Protein AF-A0A3M2W3Z5-F1 (afdb_monomer)

Structure (mmCIF, N/CA/C/O backbone):
data_AF-A0A3M2W3Z5-F1
#
_entry.id   AF-A0A3M2W3Z5-F1
#
loop_
_atom_site.group_PDB
_atom_site.id
_atom_site.type_symbol
_atom_site.label_atom_id
_atom_site.label_alt_id
_atom_site.label_comp_id
_atom_site.label_asym_id
_atom_site.label_entity_id
_atom_site.label_seq_id
_atom_site.pdbx_PDB_ins_code
_atom_site.Cartn_x
_atom_site.Cartn_y
_atom_site.Cartn_z
_atom_site.occupancy
_atom_site.B_iso_or_equiv
_atom_site.auth_seq_id
_atom_site.auth_comp_id
_atom_site.auth_asym_id
_atom_site.auth_atom_id
_atom_site.pdbx_PDB_model_num
ATOM 1 N N . ALA A 1 1 ? 4.543 0.717 4.032 1.00 87.44 1 ALA A N 1
ATOM 2 C CA . ALA A 1 1 ? 3.569 1.795 4.320 1.00 87.44 1 ALA A CA 1
ATOM 3 C C . ALA A 1 1 ? 2.129 1.330 4.101 1.00 87.44 1 ALA A C 1
ATOM 5 O O . ALA A 1 1 ? 1.379 1.360 5.063 1.00 87.44 1 ALA A O 1
ATOM 6 N N . GLY A 1 2 ? 1.755 0.845 2.905 1.00 92.44 2 GLY A N 1
ATOM 7 C CA . GLY A 1 2 ? 0.395 0.342 2.635 1.00 92.44 2 GLY A CA 1
ATOM 8 C C . GLY A 1 2 ? -0.084 -0.729 3.628 1.00 92.44 2 GLY A C 1
ATOM 9 O O . GLY A 1 2 ? -1.099 -0.521 4.281 1.00 92.44 2 GLY A O 1
ATOM 10 N N . ALA A 1 3 ? 0.702 -1.795 3.832 1.00 93.62 3 ALA A N 1
ATOM 11 C CA . ALA A 1 3 ? 0.342 -2.886 4.751 1.00 93.62 3 ALA A CA 1
ATOM 12 C C . ALA A 1 3 ? 0.155 -2.413 6.201 1.00 93.62 3 ALA A C 1
ATOM 14 O O . ALA A 1 3 ? -0.797 -2.802 6.873 1.00 93.62 3 ALA A O 1
ATOM 15 N N . LEU A 1 4 ? 1.018 -1.501 6.661 1.00 95.44 4 LEU A N 1
ATOM 16 C CA . LEU A 1 4 ? 0.901 -0.878 7.984 1.00 95.44 4 LEU A CA 1
ATOM 17 C C . LEU A 1 4 ? -0.395 -0.070 8.112 1.00 95.44 4 LEU A C 1
ATOM 19 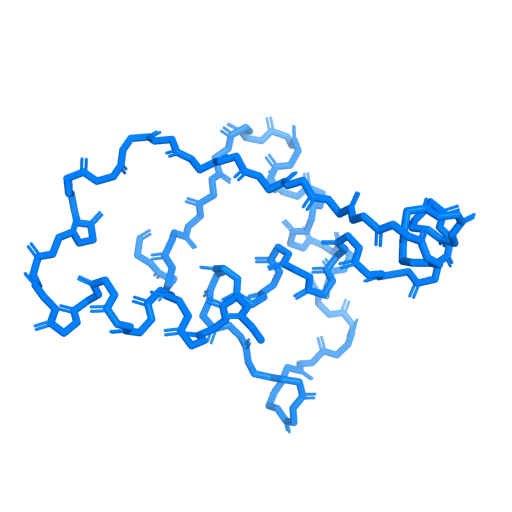O O . LEU A 1 4 ? -1.091 -0.189 9.113 1.00 95.44 4 LEU A O 1
ATOM 23 N N . PHE A 1 5 ? -0.735 0.723 7.092 1.00 95.62 5 PHE A N 1
ATOM 24 C CA . PHE A 1 5 ? -1.943 1.546 7.089 1.00 95.62 5 PHE A CA 1
ATOM 25 C C . PHE A 1 5 ? -3.216 0.699 7.192 1.00 95.62 5 PHE A C 1
ATOM 27 O O . PHE A 1 5 ? -4.080 0.985 8.018 1.00 95.62 5 PHE A O 1
ATOM 34 N N . VAL A 1 6 ? -3.324 -0.364 6.393 1.00 95.69 6 VAL A N 1
ATOM 35 C CA . VAL A 1 6 ? -4.522 -1.219 6.404 1.00 95.69 6 VAL A CA 1
ATOM 36 C C . VAL A 1 6 ? -4.598 -2.107 7.643 1.00 95.69 6 VAL A C 1
ATOM 38 O O . VAL A 1 6 ? -5.689 -2.335 8.159 1.00 95.69 6 VAL A O 1
ATOM 41 N N . THR A 1 7 ? -3.449 -2.523 8.187 1.00 95.38 7 THR A N 1
ATOM 42 C CA . THR A 1 7 ? -3.378 -3.197 9.493 1.00 95.38 7 THR A CA 1
ATOM 43 C C . THR A 1 7 ? -3.923 -2.294 10.596 1.00 95.38 7 THR A C 1
ATOM 45 O O . THR A 1 7 ? -4.739 -2.731 11.402 1.00 95.38 7 THR A O 1
ATOM 48 N N . GLU A 1 8 ? -3.541 -1.017 10.605 1.00 96.00 8 GLU A N 1
ATOM 49 C CA . GLU A 1 8 ? -4.038 -0.063 11.596 1.00 96.00 8 GLU A CA 1
ATOM 50 C C . GLU A 1 8 ? -5.542 0.208 11.435 1.00 96.00 8 GLU A C 1
ATOM 52 O O . GLU A 1 8 ? -6.280 0.225 12.419 1.00 96.00 8 GLU A O 1
ATOM 57 N N . LEU A 1 9 ? -6.040 0.334 10.199 1.00 95.06 9 LEU A N 1
ATOM 58 C CA . LEU A 1 9 ? -7.482 0.447 9.943 1.00 95.06 9 LEU A CA 1
ATOM 59 C C . LEU A 1 9 ? -8.267 -0.769 10.444 1.00 95.06 9 LEU A C 1
ATOM 61 O O . LEU A 1 9 ? -9.358 -0.602 11.000 1.00 95.06 9 LEU A O 1
ATOM 65 N N . ARG A 1 10 ? -7.722 -1.977 10.255 1.00 94.75 10 ARG A N 1
ATOM 66 C CA . ARG A 1 10 ? -8.303 -3.218 10.777 1.00 94.75 10 ARG A CA 1
ATOM 67 C C . ARG A 1 10 ? -8.314 -3.209 12.306 1.00 94.75 10 ARG A C 1
ATOM 69 O O . ARG A 1 10 ? -9.364 -3.445 12.890 1.00 94.75 10 ARG A O 1
ATOM 76 N N . ASN A 1 11 ? -7.205 -2.839 12.949 1.00 95.81 11 ASN A N 1
ATOM 77 C CA . ASN A 1 11 ? -7.110 -2.739 14.412 1.00 95.81 11 ASN A CA 1
ATOM 78 C C . ASN A 1 11 ? -8.107 -1.730 15.007 1.00 95.81 11 ASN A C 1
ATOM 80 O O . ASN A 1 11 ? -8.610 -1.926 16.111 1.00 95.81 11 ASN A O 1
ATOM 84 N N . GLN A 1 12 ? -8.427 -0.669 14.265 1.00 96.19 12 GLN A N 1
ATOM 85 C CA . GLN A 1 12 ? -9.431 0.325 14.649 1.00 96.19 12 GLN A CA 1
ATOM 86 C C . GLN A 1 12 ? -10.877 -0.097 14.322 1.00 96.19 12 GLN A C 1
ATOM 88 O O . GLN A 1 12 ? -11.793 0.684 14.567 1.00 96.19 12 GLN A O 1
ATOM 93 N N . ASN A 1 13 ? -11.109 -1.292 13.759 1.00 94.81 13 ASN A N 1
ATOM 94 C CA . ASN A 1 13 ? -12.407 -1.751 13.239 1.00 94.81 13 ASN A CA 1
ATOM 95 C C . ASN A 1 13 ? -13.028 -0.803 12.196 1.00 94.81 13 ASN A C 1
ATOM 97 O O . ASN A 1 13 ? -14.247 -0.693 12.078 1.00 94.81 13 ASN A O 1
ATOM 101 N N . ARG A 1 14 ? -12.192 -0.093 11.431 1.00 95.31 14 ARG A N 1
ATOM 102 C CA . ARG A 1 14 ? -12.639 0.878 10.419 1.00 95.31 14 ARG A CA 1
ATOM 103 C C . ARG A 1 14 ? -12.562 0.347 8.996 1.00 95.31 14 ARG A C 1
ATOM 105 O O . ARG A 1 14 ? -13.109 0.988 8.105 1.00 95.31 14 ARG A O 1
ATOM 112 N N . LEU A 1 15 ? -11.928 -0.804 8.784 1.00 93.62 15 LEU A N 1
ATOM 113 C CA . LEU A 1 15 ? -11.682 -1.385 7.463 1.00 93.62 15 LEU A CA 1
ATOM 114 C C . LEU A 1 15 ? -12.953 -1.466 6.598 1.00 93.62 15 LEU A C 1
ATOM 116 O O . LEU A 1 15 ? -12.988 -0.881 5.523 1.00 93.62 15 LEU A O 1
ATOM 120 N N . HIS A 1 16 ? -14.028 -2.070 7.112 1.00 92.75 16 HIS A N 1
ATOM 121 C CA . HIS A 1 16 ? -15.292 -2.238 6.376 1.00 92.75 16 HIS A CA 1
ATOM 122 C C . HIS A 1 16 ? -16.067 -0.936 6.124 1.00 92.75 16 HIS A C 1
ATOM 124 O O . HIS A 1 16 ? -17.021 -0.934 5.356 1.00 92.75 16 HIS A O 1
ATOM 130 N N . SER A 1 17 ? -15.683 0.169 6.771 1.00 94.31 17 SER A N 1
ATOM 131 C CA . SER A 1 17 ? -16.275 1.491 6.510 1.00 94.31 17 SER A CA 1
ATOM 132 C C . SER A 1 17 ? -15.553 2.262 5.400 1.00 94.31 17 SER A C 1
ATOM 134 O O . SER A 1 17 ? -15.971 3.360 5.039 1.00 94.31 17 SER A O 1
ATOM 136 N N . VAL A 1 18 ? -14.442 1.728 4.879 1.00 95.00 18 VAL A N 1
ATOM 137 C CA . VAL A 1 18 ? -13.659 2.375 3.825 1.00 95.00 18 VAL A CA 1
ATOM 138 C C . VAL A 1 18 ? -14.241 2.029 2.460 1.00 95.00 18 VAL A C 1
ATOM 140 O O . VAL A 1 18 ? -14.095 0.915 1.976 1.00 95.00 18 VAL A O 1
ATOM 143 N N . GLU A 1 19 ? -14.837 3.022 1.806 1.00 93.94 19 GLU A N 1
ATOM 144 C CA . GLU A 1 19 ? -15.365 2.879 0.441 1.00 93.94 19 GLU A CA 1
ATOM 145 C C . GLU A 1 19 ? -14.351 3.286 -0.638 1.00 93.94 19 GLU A C 1
ATOM 147 O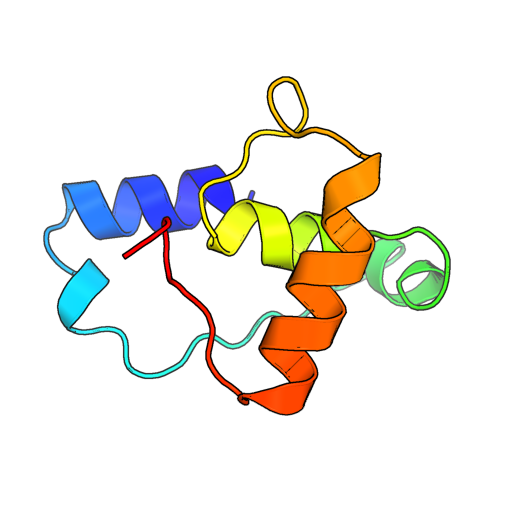 O . G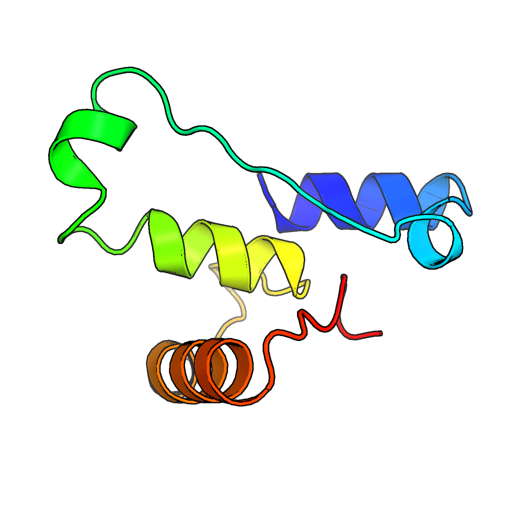LU A 1 19 ? -14.438 2.861 -1.789 1.00 93.94 19 GLU A O 1
ATOM 152 N N . ARG A 1 20 ? -13.380 4.140 -0.289 1.00 93.88 20 ARG A N 1
ATOM 153 C CA . ARG A 1 20 ? -12.382 4.659 -1.229 1.00 93.88 20 ARG A CA 1
ATOM 154 C C . ARG A 1 20 ? -11.072 4.987 -0.530 1.00 93.88 20 ARG A C 1
ATOM 156 O O . ARG A 1 20 ? -11.057 5.617 0.525 1.00 93.88 20 ARG A O 1
ATOM 163 N N . ILE A 1 21 ? -9.969 4.644 -1.189 1.00 92.25 21 ILE A N 1
ATOM 164 C CA . ILE A 1 21 ? -8.618 5.060 -0.808 1.00 92.25 21 ILE A CA 1
ATOM 165 C C . ILE A 1 21 ? -8.019 5.883 -1.939 1.00 92.25 21 ILE A C 1
ATOM 167 O O . ILE A 1 21 ? -8.093 5.514 -3.108 1.00 92.25 21 ILE A O 1
ATOM 171 N N . GLU A 1 22 ? -7.401 7.000 -1.579 1.00 93.50 22 GLU A N 1
ATOM 172 C CA . GLU A 1 22 ? -6.605 7.806 -2.492 1.00 93.50 22 GLU A CA 1
ATOM 173 C C . GLU A 1 22 ? -5.168 7.853 -1.984 1.00 93.50 22 GLU A C 1
ATOM 175 O O . GLU A 1 22 ? -4.916 8.251 -0.846 1.00 93.50 22 GLU A O 1
ATOM 180 N N . VAL A 1 23 ? -4.220 7.455 -2.833 1.00 90.94 23 VAL A N 1
ATOM 181 C CA . VAL A 1 23 ? -2.793 7.558 -2.527 1.00 90.94 23 VAL A CA 1
ATOM 182 C C . VAL A 1 23 ? -2.164 8.616 -3.412 1.00 90.94 23 VAL A C 1
ATOM 184 O O . VAL A 1 23 ? -2.267 8.566 -4.636 1.00 90.94 23 VAL A O 1
ATOM 187 N N . ARG A 1 24 ? -1.463 9.559 -2.784 1.00 89.38 24 ARG A N 1
ATOM 188 C CA . ARG A 1 24 ? -0.652 10.567 -3.465 1.00 89.38 24 ARG A CA 1
ATOM 189 C C . ARG A 1 24 ? 0.807 10.349 -3.097 1.00 89.38 24 ARG A C 1
ATOM 191 O O . ARG A 1 24 ? 1.173 10.426 -1.927 1.00 89.38 24 ARG A O 1
ATOM 198 N N . LEU A 1 25 ? 1.631 10.056 -4.098 1.00 85.69 25 LEU A N 1
ATOM 199 C CA . LEU A 1 25 ? 3.078 9.952 -3.935 1.00 85.69 25 LEU A CA 1
ATOM 200 C C . LEU A 1 25 ? 3.687 11.340 -4.146 1.00 85.69 25 LEU A C 1
ATOM 202 O O . LEU A 1 25 ? 3.303 12.033 -5.091 1.00 85.69 25 LEU A O 1
ATOM 206 N N . TYR A 1 26 ? 4.641 11.730 -3.300 1.00 84.88 26 TYR A N 1
ATOM 207 C CA . TYR A 1 26 ? 5.309 13.038 -3.341 1.00 84.88 26 TYR A CA 1
ATOM 208 C C . TYR A 1 26 ? 6.835 12.902 -3.492 1.00 84.88 26 TYR A C 1
ATOM 210 O O . TYR A 1 26 ? 7.426 11.889 -3.112 1.00 84.88 26 TYR A O 1
ATOM 218 N N . GLY A 1 27 ? 7.479 13.951 -4.014 1.00 83.56 27 GLY A N 1
ATOM 219 C CA . GLY A 1 27 ? 8.938 14.066 -4.101 1.00 83.56 27 GLY A CA 1
ATOM 220 C C . GLY A 1 27 ? 9.579 13.142 -5.142 1.00 83.56 27 GLY A C 1
ATOM 221 O O . GLY A 1 27 ? 9.042 12.935 -6.232 1.00 83.56 27 GLY A O 1
ATOM 222 N N . SER A 1 28 ? 10.745 12.581 -4.804 1.00 75.81 28 SER A N 1
ATOM 223 C CA . SER A 1 28 ? 11.488 11.658 -5.678 1.00 75.81 28 SER A CA 1
ATOM 224 C C . SER A 1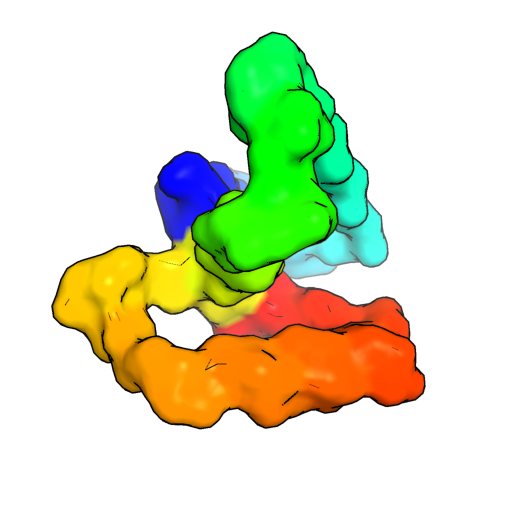 28 ? 10.692 10.399 -6.032 1.00 75.81 28 SER A C 1
ATOM 226 O O . SER A 1 28 ? 10.913 9.819 -7.090 1.00 75.81 28 SER A O 1
ATOM 228 N N . LEU A 1 29 ? 9.727 10.019 -5.190 1.00 70.00 29 LEU A N 1
ATOM 229 C CA . LEU A 1 29 ? 8.853 8.867 -5.392 1.00 70.00 29 LEU A CA 1
ATOM 230 C C . LEU A 1 29 ? 7.803 9.109 -6.491 1.00 70.00 29 LEU A C 1
ATOM 232 O O . LEU A 1 29 ? 7.422 8.182 -7.200 1.00 70.00 29 LEU A O 1
ATOM 236 N N . SER A 1 30 ? 7.356 10.357 -6.670 1.00 66.88 30 SER A N 1
ATOM 237 C CA . SER A 1 30 ? 6.486 10.746 -7.791 1.00 66.88 30 SER A CA 1
ATOM 238 C C . SER A 1 30 ? 7.262 10.788 -9.101 1.00 66.88 30 SER A C 1
ATOM 240 O O . SER A 1 30 ? 6.734 10.407 -10.142 1.00 66.88 30 SER A O 1
ATOM 242 N N . ALA A 1 31 ? 8.518 11.242 -9.046 1.00 61.22 31 ALA A N 1
ATOM 243 C CA . ALA A 1 31 ? 9.368 11.418 -10.220 1.00 61.22 31 ALA A CA 1
ATOM 244 C C . ALA A 1 31 ? 9.738 10.087 -10.898 1.00 61.22 31 ALA A C 1
ATOM 246 O O . ALA A 1 31 ? 9.973 10.056 -12.102 1.00 61.22 31 ALA A O 1
ATOM 247 N N . THR A 1 32 ? 9.763 8.985 -10.143 1.00 61.94 32 THR A N 1
ATOM 248 C CA . THR A 1 32 ? 10.129 7.643 -10.632 1.00 61.94 32 THR A CA 1
ATOM 249 C C . THR A 1 32 ? 8.958 6.654 -10.660 1.00 61.94 32 THR A C 1
ATOM 251 O O . THR A 1 32 ? 9.125 5.511 -11.102 1.00 61.94 32 THR A O 1
ATOM 254 N N . GLY A 1 33 ? 7.773 7.085 -10.207 1.00 53.06 33 GLY A N 1
ATOM 255 C CA . GLY A 1 33 ? 6.633 6.224 -9.884 1.00 53.06 33 GLY A CA 1
ATOM 256 C C . GLY A 1 33 ? 6.063 5.432 -11.063 1.00 53.06 33 GLY A C 1
ATOM 257 O O . GLY A 1 33 ? 5.705 4.271 -10.887 1.00 53.06 33 GLY A O 1
ATOM 258 N N . ILE A 1 34 ? 6.057 5.998 -12.276 1.00 59.69 34 ILE A N 1
ATOM 259 C CA . ILE A 1 34 ? 5.656 5.294 -13.508 1.00 59.69 34 ILE A CA 1
ATOM 260 C C . ILE A 1 34 ? 6.901 4.605 -14.091 1.00 59.69 34 ILE A C 1
ATOM 262 O O . ILE A 1 34 ? 7.477 5.056 -15.076 1.00 59.69 34 ILE A O 1
ATOM 266 N N . GLY A 1 35 ? 7.393 3.555 -13.431 1.00 56.25 35 GLY A N 1
ATOM 267 C CA . GLY A 1 35 ? 8.529 2.772 -13.945 1.00 56.25 35 GLY A CA 1
ATOM 268 C C . GLY A 1 35 ? 9.324 1.991 -12.903 1.00 56.25 35 GLY A C 1
ATOM 269 O O . GLY A 1 35 ? 9.860 0.938 -13.231 1.00 56.25 35 GLY A O 1
ATOM 270 N N . HIS A 1 36 ? 9.350 2.442 -11.644 1.00 72.88 36 HIS A N 1
ATOM 271 C CA . HIS A 1 36 ? 10.100 1.773 -10.564 1.00 72.88 36 HIS A CA 1
ATOM 272 C C . HIS A 1 36 ? 9.228 0.904 -9.641 1.00 72.88 36 HIS A C 1
ATOM 274 O O . HIS A 1 36 ? 9.693 0.4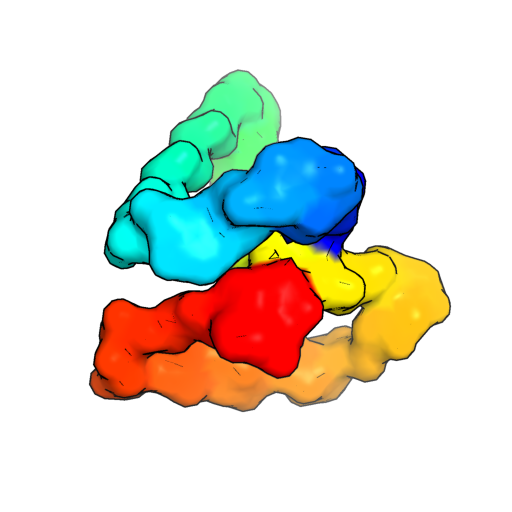27 -8.610 1.00 72.88 36 HIS A O 1
ATOM 280 N N . GLY A 1 37 ? 7.954 0.696 -9.991 1.00 78.00 37 GLY A N 1
ATOM 281 C CA . GLY A 1 37 ? 7.054 -0.214 -9.276 1.00 78.00 37 GLY A CA 1
ATOM 282 C C . GLY A 1 37 ? 6.573 0.282 -7.911 1.00 78.00 37 GLY A C 1
ATOM 283 O O . GLY A 1 37 ? 5.950 -0.486 -7.182 1.00 78.00 37 GLY A O 1
ATOM 284 N N . SER A 1 38 ? 6.831 1.543 -7.543 1.00 84.94 38 SER A N 1
ATOM 285 C CA . SER A 1 38 ? 6.354 2.129 -6.281 1.00 84.94 38 SER A CA 1
ATOM 286 C C . SER A 1 38 ? 4.827 2.213 -6.214 1.00 84.94 38 SER A C 1
ATOM 288 O O . SER A 1 38 ? 4.247 2.069 -5.139 1.00 84.94 38 SER A O 1
ATOM 290 N N . ASP A 1 39 ? 4.171 2.395 -7.357 1.00 85.94 39 ASP A N 1
ATOM 291 C CA . ASP A 1 39 ? 2.721 2.312 -7.510 1.00 85.94 39 ASP A CA 1
ATOM 292 C C . ASP A 1 39 ? 2.209 0.900 -7.182 1.00 85.94 39 ASP A C 1
ATOM 294 O O . ASP A 1 39 ? 1.363 0.730 -6.303 1.00 85.94 39 ASP A O 1
ATOM 298 N N . ARG A 1 40 ? 2.795 -0.126 -7.809 1.00 89.50 40 ARG A N 1
ATOM 299 C CA . ARG A 1 40 ? 2.443 -1.532 -7.596 1.00 89.50 40 ARG A CA 1
ATOM 300 C C . ARG A 1 40 ? 2.705 -1.953 -6.156 1.00 89.50 40 ARG A C 1
ATOM 302 O O . ARG A 1 40 ? 1.827 -2.530 -5.530 1.00 89.50 40 ARG A O 1
ATOM 309 N N . ALA A 1 41 ? 3.867 -1.607 -5.604 1.00 90.25 41 ALA A N 1
ATOM 310 C CA . ALA A 1 41 ? 4.225 -1.901 -4.218 1.00 90.25 41 ALA A CA 1
ATOM 311 C C . ALA A 1 41 ? 3.250 -1.258 -3.220 1.00 90.25 41 ALA A C 1
ATOM 313 O O . ALA A 1 41 ? 2.890 -1.865 -2.213 1.00 90.25 41 ALA A O 1
ATOM 314 N N . THR A 1 42 ? 2.790 -0.039 -3.511 1.00 91.75 42 THR A N 1
ATOM 315 C CA . THR A 1 42 ? 1.772 0.638 -2.702 1.00 91.75 42 THR A CA 1
ATOM 316 C C . THR A 1 42 ? 0.457 -0.131 -2.726 1.00 91.75 42 THR A C 1
ATOM 318 O O . THR A 1 42 ? -0.091 -0.418 -1.664 1.00 91.75 42 THR A O 1
ATOM 321 N N . VAL A 1 43 ? -0.031 -0.487 -3.917 1.00 92.81 43 VAL A N 1
ATOM 322 C CA . VAL A 1 43 ? -1.291 -1.221 -4.088 1.00 92.81 43 VAL A CA 1
ATOM 323 C C . VAL A 1 43 ? -1.223 -2.598 -3.430 1.00 92.81 43 VAL A C 1
ATOM 325 O O . VAL A 1 43 ? -2.109 -2.929 -2.653 1.00 92.81 43 VAL A O 1
ATOM 328 N N . MET A 1 44 ? -0.146 -3.358 -3.648 1.00 94.56 44 MET A N 1
ATOM 329 C CA . MET A 1 44 ? 0.064 -4.650 -2.985 1.00 94.56 44 MET A CA 1
ATOM 330 C C . MET A 1 44 ? 0.052 -4.503 -1.461 1.00 94.56 44 MET A C 1
ATOM 332 O O . MET A 1 44 ? -0.641 -5.246 -0.774 1.00 94.56 44 MET A O 1
ATOM 336 N N . GLY A 1 45 ? 0.726 -3.477 -0.932 1.00 94.94 45 GLY A N 1
ATOM 337 C CA . GLY A 1 45 ? 0.674 -3.173 0.494 1.00 94.94 45 GLY A CA 1
ATOM 338 C C . GLY A 1 45 ? -0.746 -2.891 0.994 1.00 94.94 45 GLY A C 1
ATOM 339 O O . GLY A 1 45 ? -1.116 -3.364 2.061 1.00 94.94 45 GLY A O 1
ATOM 340 N N . LEU A 1 46 ? -1.560 -2.144 0.244 1.00 95.44 46 LEU A N 1
ATOM 341 C CA . LEU A 1 46 ? -2.966 -1.921 0.605 1.00 95.44 46 LEU A CA 1
ATOM 342 C C . LEU A 1 46 ? -3.800 -3.208 0.537 1.00 95.44 46 LEU A C 1
ATOM 344 O O . LEU A 1 46 ? -4.736 -3.359 1.312 1.00 95.44 46 LEU A O 1
ATOM 348 N N . MET A 1 47 ? -3.437 -4.162 -0.319 1.00 94.88 47 MET A N 1
ATOM 349 C CA . MET A 1 47 ? -4.043 -5.498 -0.337 1.00 94.88 47 MET A CA 1
ATOM 350 C C . MET A 1 47 ? -3.565 -6.397 0.817 1.00 94.88 47 MET A C 1
ATOM 352 O O . MET A 1 47 ? -3.974 -7.547 0.900 1.00 94.88 47 MET A O 1
ATOM 356 N N . GLY A 1 48 ? -2.729 -5.885 1.728 1.00 94.56 48 GLY A N 1
ATOM 357 C CA . GLY A 1 48 ? -2.231 -6.615 2.897 1.00 94.56 48 GLY A CA 1
ATOM 358 C C . GLY A 1 48 ? -0.914 -7.359 2.669 1.00 94.56 48 GLY A C 1
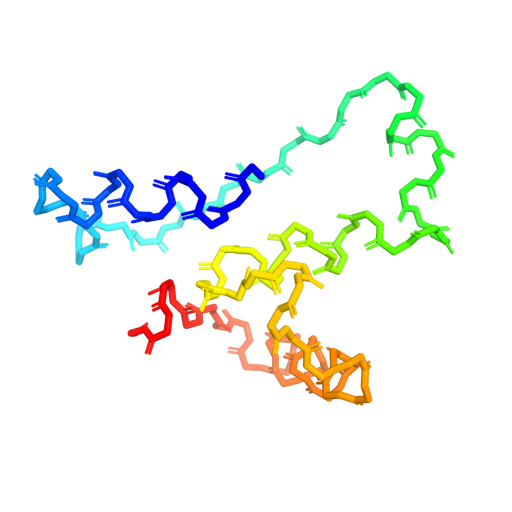ATOM 359 O O . GLY A 1 48 ? -0.428 -8.014 3.587 1.00 94.56 48 GLY A O 1
ATOM 360 N N . GLU A 1 49 ? -0.312 -7.237 1.486 1.00 95.06 49 GLU A N 1
ATOM 361 C CA . GLU A 1 49 ? 0.940 -7.916 1.163 1.00 95.06 49 GLU A CA 1
ATOM 362 C C . GLU A 1 49 ? 2.152 -7.225 1.795 1.00 95.06 49 GLU A C 1
ATOM 364 O O . GLU A 1 49 ? 2.280 -5.993 1.794 1.00 95.06 49 GLU A O 1
ATOM 369 N N . TRP A 1 50 ? 3.091 -8.037 2.276 1.00 93.81 50 TRP A N 1
ATOM 370 C CA . TRP A 1 50 ? 4.352 -7.572 2.843 1.00 93.81 50 TRP A CA 1
ATOM 371 C C . TRP A 1 50 ? 5.504 -7.785 1.852 1.00 93.81 50 TRP A C 1
ATOM 373 O O . TRP A 1 50 ? 5.553 -8.831 1.205 1.00 93.81 50 TRP A O 1
ATOM 383 N N . PRO A 1 51 ? 6.446 -6.829 1.702 1.00 90.44 51 PRO A N 1
ATOM 384 C CA . PRO A 1 51 ? 7.529 -6.929 0.716 1.00 90.44 51 PRO A CA 1
ATOM 385 C C . PRO A 1 51 ? 8.402 -8.186 0.835 1.00 90.44 51 PRO A C 1
ATOM 387 O O . PRO A 1 51 ? 8.957 -8.636 -0.159 1.00 90.44 51 PRO A O 1
ATOM 390 N N . ASP A 1 52 ? 8.538 -8.726 2.043 1.00 92.38 52 ASP A N 1
ATOM 391 C CA . ASP A 1 52 ? 9.300 -9.932 2.374 1.00 92.38 52 ASP A CA 1
ATOM 392 C C . ASP A 1 52 ? 8.493 -11.233 2.230 1.00 92.38 52 ASP A C 1
ATOM 394 O O . ASP A 1 52 ? 9.073 -12.315 2.280 1.00 92.38 52 ASP A O 1
ATOM 398 N N . GLN A 1 53 ? 7.175 -11.141 2.033 1.00 90.69 53 GLN A N 1
ATOM 399 C CA . GLN A 1 53 ? 6.269 -12.292 1.931 1.00 90.69 53 GLN A CA 1
ATOM 400 C C . GLN A 1 53 ? 5.625 -12.439 0.551 1.00 90.69 53 GLN A C 1
ATOM 402 O O . GLN A 1 53 ? 5.201 -13.534 0.185 1.00 90.69 53 GLN A O 1
ATOM 407 N N . ILE A 1 54 ? 5.547 -11.349 -0.214 1.00 91.00 54 ILE A N 1
ATOM 408 C C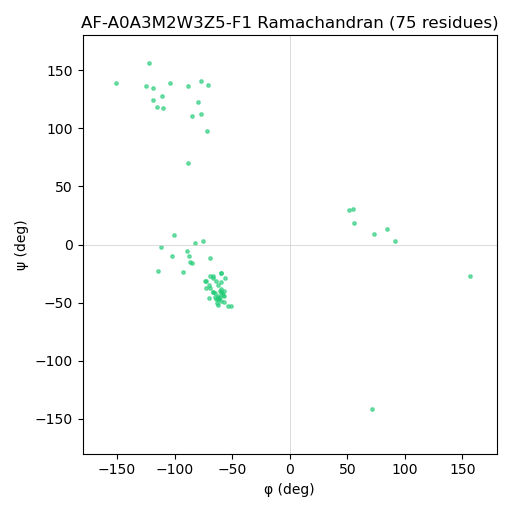A . ILE A 1 54 ? 4.898 -11.343 -1.519 1.00 91.00 54 ILE A CA 1
ATOM 409 C C . ILE A 1 54 ? 5.710 -12.120 -2.556 1.00 91.00 54 ILE A C 1
ATOM 411 O O . ILE A 1 54 ? 6.922 -11.955 -2.681 1.00 91.00 54 ILE A O 1
ATOM 415 N N . ASP A 1 55 ? 5.010 -12.910 -3.367 1.00 91.19 55 ASP A N 1
ATOM 416 C CA . ASP A 1 55 ? 5.551 -13.490 -4.592 1.00 91.19 55 ASP A CA 1
ATOM 417 C C . ASP A 1 55 ? 5.594 -12.419 -5.704 1.00 91.19 55 ASP A C 1
ATOM 419 O O . ASP A 1 55 ? 4.536 -11.998 -6.195 1.00 91.19 55 ASP A O 1
ATOM 423 N N . PRO A 1 56 ? 6.787 -11.976 -6.153 1.00 88.88 56 PRO A N 1
ATOM 424 C CA . PRO A 1 56 ? 6.907 -10.929 -7.166 1.00 88.88 56 PRO A CA 1
ATOM 425 C C . PRO A 1 56 ? 6.239 -11.288 -8.498 1.00 88.88 56 PRO A C 1
ATOM 427 O O . PRO A 1 56 ? 5.854 -10.390 -9.250 1.00 88.88 56 PRO A O 1
ATOM 430 N N . SER A 1 57 ? 6.084 -12.583 -8.797 1.00 90.75 57 SER A N 1
ATOM 431 C CA . SER A 1 57 ? 5.457 -13.043 -10.039 1.00 90.75 57 SER A CA 1
ATOM 432 C C . SER A 1 57 ? 3.952 -12.752 -10.086 1.00 90.75 57 SER A C 1
ATOM 434 O O . SER A 1 57 ? 3.404 -12.518 -11.163 1.00 90.75 57 SER A O 1
ATOM 436 N N . GLN A 1 58 ? 3.293 -12.665 -8.925 1.00 89.50 58 GLN A N 1
ATOM 437 C CA . GLN A 1 58 ? 1.848 -12.437 -8.822 1.00 89.50 58 GLN A CA 1
ATOM 438 C C . GLN A 1 58 ? 1.459 -10.957 -8.875 1.00 89.50 58 GLN A C 1
ATOM 440 O O . GLN A 1 58 ? 0.293 -10.632 -9.106 1.00 89.50 58 GLN A O 1
ATOM 445 N N . VAL A 1 59 ? 2.417 -10.046 -8.682 1.00 91.06 59 VAL A N 1
ATOM 446 C CA . VAL A 1 59 ? 2.159 -8.601 -8.590 1.00 91.06 59 VAL A CA 1
ATOM 447 C C . VAL A 1 59 ? 1.450 -8.081 -9.838 1.00 91.06 59 VAL A C 1
ATOM 449 O O . VAL A 1 59 ? 0.433 -7.401 -9.729 1.00 91.06 59 VAL A O 1
ATOM 452 N N . ASN A 1 60 ? 1.957 -8.412 -11.028 1.00 90.56 60 ASN A N 1
ATOM 453 C CA . ASN A 1 60 ? 1.376 -7.910 -12.276 1.00 90.56 60 ASN A CA 1
ATOM 454 C C . ASN A 1 60 ? -0.050 -8.435 -12.483 1.00 90.56 60 ASN A C 1
ATOM 456 O O . ASN A 1 60 ? -0.947 -7.642 -12.746 1.00 90.56 60 ASN A O 1
ATOM 460 N N . GLN A 1 61 ? -0.276 -9.733 -12.257 1.00 92.06 61 GLN A N 1
ATOM 461 C CA . GLN A 1 61 ? -1.599 -10.346 -12.393 1.00 92.06 61 GLN A CA 1
ATOM 462 C C . GLN A 1 61 ? -2.638 -9.681 -11.479 1.00 92.06 61 GLN A C 1
ATOM 464 O O . GLN A 1 61 ? -3.752 -9.396 -11.911 1.00 92.06 61 GLN A O 1
ATOM 469 N N . ARG A 1 62 ? -2.280 -9.406 -10.220 1.00 91.38 62 ARG A N 1
ATOM 470 C CA . ARG A 1 62 ? -3.191 -8.766 -9.260 1.00 91.38 62 ARG A CA 1
ATOM 471 C C . ARG A 1 62 ? -3.481 -7.308 -9.609 1.00 91.38 62 ARG A C 1
ATOM 473 O O . ARG A 1 62 ? -4.610 -6.858 -9.442 1.00 91.38 62 ARG A O 1
ATOM 480 N N . ILE A 1 63 ? -2.488 -6.575 -10.115 1.00 91.25 63 ILE A N 1
ATOM 481 C CA . ILE A 1 63 ? -2.685 -5.203 -10.606 1.00 91.25 63 ILE A CA 1
ATOM 482 C C . ILE A 1 63 ? -3.614 -5.185 -11.820 1.00 91.25 63 ILE A C 1
ATOM 484 O O . ILE A 1 63 ? -4.480 -4.315 -11.905 1.00 91.25 63 ILE A O 1
ATOM 488 N N . ASP A 1 64 ? -3.451 -6.129 -12.744 1.00 91.88 64 ASP A N 1
ATOM 489 C CA . ASP A 1 64 ? -4.294 -6.216 -13.934 1.00 91.88 64 ASP A CA 1
ATOM 490 C C . ASP A 1 64 ? -5.741 -6.575 -13.569 1.00 91.88 64 ASP A C 1
ATOM 492 O O . ASP A 1 64 ? -6.662 -5.937 -14.075 1.00 91.88 64 ASP A O 1
ATOM 496 N N . ALA A 1 65 ? -5.946 -7.500 -12.623 1.00 91.81 65 ALA A N 1
ATOM 497 C CA . ALA A 1 65 ? -7.270 -7.811 -12.078 1.00 91.81 65 ALA A CA 1
ATOM 498 C C . ALA A 1 65 ? -7.922 -6.580 -11.425 1.00 91.81 65 ALA A C 1
ATOM 500 O O . ALA A 1 65 ? -9.038 -6.212 -11.776 1.00 91.81 65 ALA A O 1
ATOM 501 N N . LEU A 1 66 ? -7.190 -5.860 -10.568 1.00 92.06 66 LEU A N 1
ATOM 502 C CA . LEU A 1 66 ? -7.680 -4.624 -9.952 1.00 92.06 66 LEU A CA 1
ATOM 503 C C . LEU A 1 66 ? -8.093 -3.572 -10.989 1.00 92.06 66 LEU A C 1
ATOM 505 O O . LEU A 1 66 ? -9.090 -2.878 -10.805 1.00 92.06 66 LEU A O 1
ATOM 509 N N . ARG A 1 67 ? -7.328 -3.430 -12.077 1.00 91.00 67 ARG A N 1
ATOM 510 C CA . ARG A 1 67 ? -7.640 -2.483 -13.159 1.00 91.00 67 ARG A CA 1
ATOM 511 C C . ARG A 1 67 ? -8.856 -2.913 -13.972 1.00 91.00 67 ARG A C 1
ATOM 513 O O . ARG A 1 67 ? -9.590 -2.045 -14.436 1.00 91.00 67 ARG A O 1
ATOM 520 N N . ALA A 1 68 ? -9.050 -4.216 -14.162 1.00 92.94 68 ALA A N 1
ATOM 521 C CA . ALA A 1 68 ? -10.208 -4.759 -14.863 1.00 92.94 68 ALA A CA 1
ATOM 522 C C . ALA A 1 68 ? -11.490 -4.594 -14.033 1.00 92.94 68 ALA A C 1
ATOM 524 O O . ALA A 1 68 ? -12.497 -4.110 -14.547 1.00 92.94 68 ALA A O 1
ATOM 525 N N . ASP A 1 69 ? -11.420 -4.921 -12.743 1.00 92.38 69 ASP A N 1
ATOM 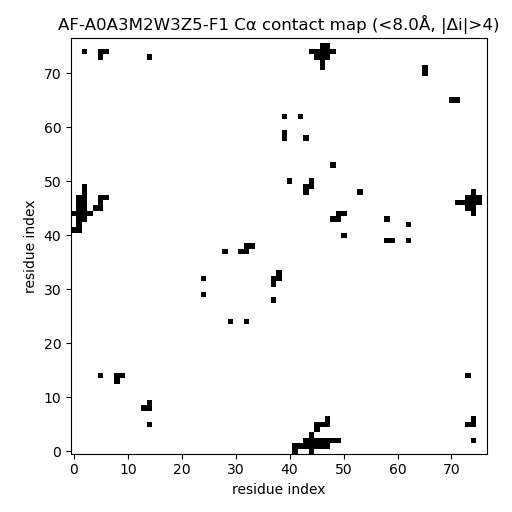526 C CA . ASP A 1 69 ? -12.582 -4.954 -11.855 1.00 92.38 69 ASP A CA 1
ATOM 527 C C . ASP A 1 69 ? -12.882 -3.587 -11.217 1.00 92.38 69 ASP A C 1
ATOM 529 O O . ASP A 1 69 ? -13.971 -3.369 -10.690 1.00 92.38 69 ASP A O 1
ATOM 533 N N . ASN A 1 70 ? -11.928 -2.645 -11.265 1.00 91.75 70 ASN A N 1
ATOM 534 C CA . ASN A 1 70 ? -11.949 -1.376 -10.521 1.00 91.75 70 ASN A CA 1
ATOM 535 C C . ASN A 1 70 ? -12.215 -1.566 -9.017 1.00 91.75 70 ASN A C 1
ATOM 537 O O . ASN A 1 70 ? -12.773 -0.691 -8.352 1.00 91.75 70 ASN A O 1
ATOM 541 N N . GLN A 1 71 ? -11.800 -2.713 -8.480 1.00 91.69 71 GLN A N 1
ATOM 542 C CA . GLN A 1 71 ? -11.979 -3.088 -7.086 1.00 91.69 71 GLN A CA 1
ATOM 543 C C . GLN A 1 71 ? -10.635 -3.443 -6.458 1.00 91.69 71 GLN A C 1
ATOM 545 O O . GLN A 1 71 ? -9.803 -4.138 -7.041 1.00 91.69 71 GLN A O 1
ATOM 550 N N . LEU A 1 72 ? -10.430 -2.941 -5.245 1.00 92.38 72 LEU A N 1
ATOM 551 C CA . LEU A 1 72 ? -9.267 -3.223 -4.416 1.00 92.38 72 LEU A CA 1
ATOM 552 C C . LEU A 1 72 ? -9.730 -4.077 -3.235 1.00 92.38 72 LEU A C 1
ATOM 554 O O . LEU A 1 72 ? -10.509 -3.591 -2.422 1.00 92.38 72 LEU A O 1
ATOM 558 N N . MET A 1 73 ? -9.213 -5.304 -3.131 1.00 92.81 73 MET A N 1
ATOM 559 C CA . MET A 1 73 ? -9.412 -6.172 -1.961 1.00 92.81 73 MET A CA 1
ATOM 560 C C . MET A 1 73 ? -8.589 -5.617 -0.802 1.00 92.81 73 MET A C 1
ATOM 562 O O . MET A 1 73 ? -7.366 -5.787 -0.756 1.00 92.81 73 MET A O 1
ATOM 566 N N . LEU A 1 74 ? -9.224 -4.853 0.079 1.00 93.75 74 LEU A N 1
ATOM 567 C CA . LEU A 1 74 ? -8.524 -4.040 1.060 1.00 93.75 74 LEU A CA 1
ATOM 568 C C . LEU A 1 74 ? -8.082 -4.915 2.232 1.00 93.75 74 LEU A C 1
ATOM 570 O O . LEU A 1 74 ? -8.897 -5.556 2.878 1.00 93.75 74 LEU A O 1
ATOM 574 N N . ALA A 1 75 ? -6.780 -4.945 2.517 1.00 93.75 75 ALA A N 1
ATOM 575 C CA . ALA A 1 75 ? -6.178 -5.891 3.462 1.00 93.75 75 ALA A CA 1
ATOM 576 C C . ALA A 1 75 ? -6.450 -7.381 3.142 1.00 93.75 75 ALA A C 1
ATOM 578 O O . ALA A 1 75 ? -6.274 -8.229 4.022 1.00 93.75 75 ALA A O 1
ATOM 579 N N . GLY A 1 76 ? -6.853 -7.688 1.902 1.00 89.62 76 GLY A N 1
ATOM 580 C CA . GLY A 1 76 ? -7.237 -9.030 1.461 1.00 89.62 76 GLY A CA 1
ATOM 581 C C . GLY A 1 76 ? -8.692 -9.403 1.761 1.00 89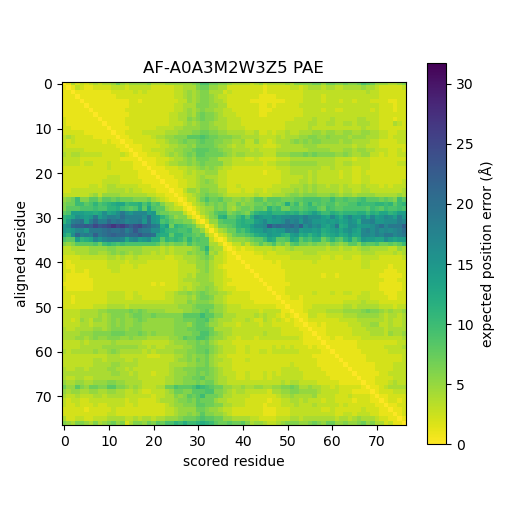.62 76 GLY A C 1
ATOM 582 O O . GLY A 1 76 ? -9.025 -10.583 1.676 1.00 89.62 76 GLY A O 1
ATOM 583 N N . GLU A 1 77 ? -9.527 -8.422 2.118 1.00 87.31 77 GLU A N 1
ATOM 584 C CA . GLU A 1 77 ? -10.962 -8.559 2.410 1.00 87.31 77 GLU A CA 1
ATOM 585 C C . GLU A 1 77 ? -11.840 -7.819 1.392 1.00 87.31 77 GLU A C 1
ATOM 587 O O . GLU A 1 77 ? -11.357 -6.831 0.780 1.00 87.31 77 GLU A O 1
#

Radius of gyration: 12.53 Å; Cα contacts (8 Å, |Δi|>4): 63; chains: 1; bounding box: 28×28×30 Å

Foldseek 3Di:
DLLVVLVVCVVVVNNVVDPDDDDDDDDPCVVCVVPPCSVLVNLCSQLNDDPVRDDPVCSVVVVVVCVVVVDRCGSVD

Solvent-accessible surface area (backbone atoms only — not comparable to full-atom values): 4637 Å² total; per-residue (Å²): 108,32,30,58,53,38,50,52,32,48,76,68,71,43,50,92,75,60,89,78,86,85,87,83,70,65,69,75,56,46,77,45,28,93,78,71,47,54,55,58,54,39,53,42,8,33,33,49,41,47,91,93,72,54,62,77,83,52,52,62,59,53,52,52,49,29,67,73,68,74,51,77,47,52,51,66,88

Mean predicted aligned error: 4.26 Å

Nearest PDB structures (foldseek):
  2iqq-assembly1_A  TM=9.365E-01  e=3.294E-04  Legionella pneumophila subsp. pneumophila str. Philadelphia 1
  4rqo-assembly1_A  TM=9.466E-01  e=2.284E-03  Legionella pneumophila subsp. pneumophila str. Thunder Bay
  4rqo-assembly1_B  TM=9.406E-01  e=2.738E-03  Legionella pneumophila subsp. pneumophila str. Thunder Bay

pLDDT: mean 88.67, std 9.77, range [53.06, 96.19]

InterPro domains:
  IPR005131 Serine dehydratase beta chain [PF03315] (1-76)
  IPR029009 Allosteric substrate binding domain superfamily [G3DSA:3.30.1330.90] (1-77)
  IPR029009 Allosteric substrate binding domain superfamily [SSF143548] (1-76)
  IPR051318 Iron-sulphur-dependent L-serine dehydratase [PTHR30182] (1-62)

Secondary structure (DSSP, 8-state):
-HHHHHHHHHHTT-GGG---------THHHHHTTTSSHHHHHHHHHTT--TTT--TTHHHHHHHHHHHHT---GGG-

Organism: Pseudomonas syringae pv. maculicola (NCBI:txid59511)

Sequence (77 aa):
AGALFVTELRNQNRLHSVERIEVRLYGSLSATGIGHGSDRATVMGLMGEWPDQIDPSQVNQRIDALRADNQLMLAGE